Protein AF-A0AAV2LSS9-F1 (afdb_monomer_lite)

Organism: Knipowitschia caucasica (NCBI:txid637954)

Secondary structure (DSSP, 8-state):
------------------TTS---GGGT--TTS-HHHHHHHHHHHHHHHTGGG--TTT-PPBSSSSTT--EE-HHHHHHHHHHHHHHHHHHTTSS--TTHHHHHHHHHHHHHHHHHHHHHHHHTTTTS-----SS--EE--

Structure (mmCIF, N/CA/C/O backbone):
data_AF-A0AAV2LSS9-F1
#
_entry.id   AF-A0AAV2LSS9-F1
#
loop_
_atom_site.group_PDB
_atom_site.id
_atom_site.type_symbol
_atom_site.label_atom_id
_atom_site.label_alt_id
_atom_site.label_comp_id
_atom_site.label_asym_id
_atom_site.label_entity_id
_atom_site.label_seq_id
_atom_site.pdbx_PDB_ins_code
_atom_site.Cartn_x
_atom_site.Cartn_y
_atom_site.Cartn_z
_atom_site.occupancy
_atom_site.B_iso_or_equiv
_atom_site.auth_seq_id
_atom_site.auth_comp_id
_atom_site.auth_asym_id
_atom_site.auth_atom_id
_atom_site.pdbx_PDB_model_num
ATOM 1 N N . MET A 1 1 ? 22.618 -59.199 17.276 1.00 34.47 1 MET A N 1
ATOM 2 C CA . MET A 1 1 ? 23.716 -58.378 16.715 1.00 34.47 1 MET A CA 1
ATOM 3 C C . MET A 1 1 ? 23.441 -58.267 15.219 1.00 34.47 1 MET A C 1
ATOM 5 O O . MET A 1 1 ? 23.353 -59.309 14.599 1.00 34.47 1 MET A O 1
ATOM 9 N N . ALA A 1 2 ? 23.183 -57.131 14.582 1.00 32.41 2 ALA A N 1
ATOM 10 C CA . ALA A 1 2 ? 23.308 -55.733 14.963 1.00 32.41 2 ALA A CA 1
ATOM 11 C C . ALA A 1 2 ? 22.207 -54.921 14.249 1.00 32.41 2 ALA A C 1
ATOM 13 O O . ALA A 1 2 ? 21.890 -55.183 13.091 1.00 32.41 2 ALA A O 1
ATOM 14 N N . GLU A 1 3 ? 21.631 -53.955 14.961 1.00 27.80 3 GLU A N 1
ATOM 15 C CA . GLU A 1 3 ? 20.749 -52.923 14.419 1.00 27.80 3 GLU A CA 1
ATOM 16 C C . GLU A 1 3 ? 21.588 -51.939 13.595 1.00 27.80 3 GLU A C 1
ATOM 18 O O . GLU A 1 3 ? 22.499 -51.300 14.122 1.00 27.80 3 GLU A O 1
ATOM 23 N N . THR A 1 4 ? 21.299 -51.781 12.305 1.00 34.97 4 THR A N 1
ATOM 24 C CA . THR A 1 4 ? 21.834 -50.659 11.525 1.00 34.97 4 THR A CA 1
ATOM 25 C C . THR A 1 4 ? 20.847 -49.504 11.604 1.00 34.97 4 THR A C 1
ATOM 27 O O . THR A 1 4 ? 19.925 -49.392 10.795 1.00 34.97 4 THR A O 1
ATOM 30 N N . VAL A 1 5 ? 21.033 -48.653 12.613 1.00 36.28 5 VAL A N 1
ATOM 31 C CA . VAL A 1 5 ? 20.361 -47.356 12.738 1.00 36.28 5 VAL A CA 1
ATOM 32 C C . VAL A 1 5 ? 20.842 -46.467 11.589 1.00 36.28 5 VAL A C 1
ATOM 34 O O . VAL A 1 5 ? 21.951 -45.934 11.614 1.00 36.28 5 VAL A O 1
ATOM 37 N N . ALA A 1 6 ? 20.017 -46.327 10.551 1.00 38.88 6 ALA A N 1
ATOM 38 C CA . ALA A 1 6 ? 20.239 -45.351 9.495 1.00 38.88 6 ALA A CA 1
ATOM 39 C C . ALA A 1 6 ? 20.098 -43.945 10.097 1.00 38.88 6 ALA A C 1
ATOM 41 O O . ALA A 1 6 ? 19.003 -43.510 10.457 1.00 38.88 6 ALA A O 1
ATOM 42 N N . ALA A 1 7 ? 21.226 -43.250 10.248 1.00 38.94 7 ALA A N 1
ATOM 43 C CA . ALA A 1 7 ? 21.278 -41.877 10.721 1.00 38.94 7 ALA A CA 1
ATOM 44 C C . ALA A 1 7 ? 20.472 -40.971 9.776 1.00 38.94 7 ALA A C 1
ATOM 46 O O . ALA A 1 7 ? 20.902 -40.653 8.666 1.00 38.94 7 ALA A O 1
ATOM 47 N N . ASN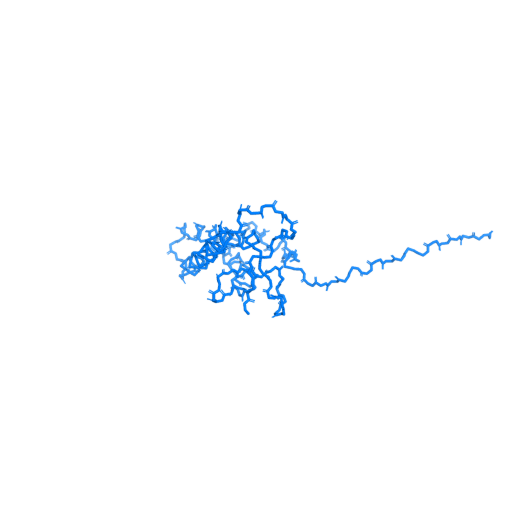 A 1 8 ? 19.279 -40.570 10.217 1.00 40.22 8 ASN A N 1
ATOM 48 C CA . ASN A 1 8 ? 18.434 -39.620 9.511 1.00 40.22 8 ASN A CA 1
ATOM 49 C C . ASN A 1 8 ? 19.103 -38.243 9.587 1.00 40.22 8 ASN A C 1
ATOM 51 O O . ASN A 1 8 ? 19.043 -37.553 10.607 1.00 40.22 8 ASN A O 1
ATOM 55 N N . ALA A 1 9 ? 19.812 -37.874 8.521 1.00 39.22 9 ALA A N 1
ATOM 56 C CA . ALA A 1 9 ? 20.427 -36.569 8.380 1.00 39.22 9 ALA A CA 1
ATOM 57 C C . ALA A 1 9 ? 19.322 -35.508 8.394 1.00 39.22 9 ALA A C 1
ATOM 59 O O . ALA A 1 9 ? 18.668 -35.247 7.384 1.00 39.22 9 ALA A O 1
ATOM 60 N N . HIS A 1 10 ? 19.110 -34.888 9.557 1.00 34.31 10 HIS A N 1
ATOM 61 C CA . HIS A 1 10 ? 18.272 -33.709 9.689 1.00 34.31 10 HIS A CA 1
ATOM 62 C C . HIS A 1 10 ? 18.780 -32.650 8.713 1.00 34.31 10 HIS A C 1
ATOM 64 O O . HIS A 1 10 ? 19.778 -31.969 8.961 1.00 34.31 10 HIS A O 1
ATOM 70 N N . ARG A 1 11 ? 18.080 -32.512 7.583 1.00 34.47 11 ARG A N 1
ATOM 71 C CA . ARG A 1 11 ? 18.235 -31.401 6.653 1.00 34.47 11 ARG A CA 1
ATOM 72 C C . ARG A 1 11 ? 17.953 -30.136 7.450 1.00 34.47 11 ARG A C 1
ATOM 74 O O . ARG A 1 11 ? 16.802 -29.754 7.638 1.00 34.47 11 ARG A O 1
ATOM 81 N N . LYS A 1 12 ? 19.009 -29.514 7.973 1.00 35.78 12 LYS A N 1
ATOM 82 C CA . LYS A 1 12 ? 18.947 -28.236 8.674 1.00 35.78 12 LYS A CA 1
ATOM 83 C C . LYS A 1 12 ? 18.526 -27.208 7.632 1.00 35.78 12 LYS A C 1
ATOM 85 O O . LYS A 1 12 ? 19.357 -26.671 6.904 1.00 35.78 12 LYS A O 1
ATOM 90 N N . VAL A 1 13 ? 17.213 -27.018 7.497 1.00 41.72 13 VAL A N 1
ATOM 91 C CA . VAL A 1 13 ? 16.622 -25.959 6.685 1.00 41.72 13 VAL A CA 1
ATOM 92 C C . VAL A 1 13 ? 17.277 -24.674 7.170 1.00 41.72 13 VAL A C 1
ATOM 94 O O . VAL A 1 13 ? 17.117 -24.284 8.328 1.00 41.72 13 VAL A O 1
ATOM 97 N N . ARG A 1 14 ? 18.112 -24.069 6.320 1.00 38.16 14 ARG A N 1
ATOM 98 C CA . ARG A 1 14 ? 18.682 -22.750 6.577 1.00 38.16 14 ARG A CA 1
ATOM 99 C C . ARG A 1 14 ? 17.497 -21.808 6.777 1.00 38.16 14 ARG A C 1
ATOM 101 O O . ARG A 1 14 ? 16.830 -21.466 5.806 1.00 38.16 14 ARG A O 1
ATOM 108 N N . ARG A 1 15 ? 17.228 -21.432 8.032 1.00 41.00 15 ARG A N 1
ATOM 109 C CA . ARG A 1 15 ? 16.317 -20.346 8.407 1.00 41.00 15 ARG A CA 1
ATOM 110 C C . ARG A 1 15 ? 16.903 -19.034 7.889 1.00 41.00 15 ARG A C 1
ATOM 112 O O . ARG A 1 15 ? 17.547 -18.292 8.615 1.00 41.00 15 ARG A O 1
ATOM 119 N N . ILE A 1 16 ? 16.764 -18.808 6.590 1.00 41.75 16 ILE A N 1
ATOM 120 C CA . ILE A 1 16 ? 16.814 -17.474 6.009 1.00 41.75 16 ILE A CA 1
ATOM 121 C C . ILE A 1 16 ? 15.422 -16.929 6.312 1.00 41.75 16 ILE A C 1
ATOM 123 O O . ILE A 1 16 ? 14.459 -17.464 5.766 1.00 41.75 16 ILE A O 1
ATOM 127 N N . GLY A 1 17 ? 15.320 -15.980 7.249 1.00 45.12 17 GLY A N 1
ATOM 128 C CA . GLY A 1 17 ? 14.055 -15.360 7.653 1.00 45.12 17 GLY A CA 1
ATOM 129 C C . GLY A 1 17 ? 13.236 -15.003 6.416 1.00 45.12 17 GLY A C 1
ATOM 130 O O . GLY A 1 17 ? 13.649 -14.185 5.594 1.00 45.12 17 GLY A O 1
ATOM 131 N N . SER A 1 18 ? 12.141 -15.730 6.224 1.00 44.16 18 SER A N 1
ATOM 132 C CA . SER A 1 18 ? 11.238 -15.565 5.090 1.00 44.16 18 SER A CA 1
ATOM 133 C C . SER A 1 18 ? 10.284 -14.419 5.409 1.00 44.16 18 SER A C 1
ATOM 135 O O . SER A 1 18 ? 9.863 -14.294 6.553 1.00 44.16 18 SER A O 1
ATOM 137 N N . ILE A 1 19 ? 9.872 -13.624 4.416 1.00 46.25 19 ILE A N 1
ATOM 138 C CA . ILE A 1 19 ? 8.788 -12.633 4.600 1.00 46.25 19 ILE A CA 1
ATOM 139 C C . ILE A 1 19 ? 7.498 -13.322 5.085 1.00 46.25 19 ILE A C 1
ATOM 141 O O . ILE A 1 19 ? 6.704 -12.735 5.811 1.00 46.25 19 ILE A O 1
ATOM 145 N N . TYR A 1 20 ? 7.316 -14.596 4.725 1.00 47.28 20 TYR A N 1
ATOM 146 C CA . TYR A 1 20 ? 6.205 -15.429 5.182 1.00 47.28 20 TYR A CA 1
ATOM 147 C C . TYR A 1 20 ? 6.489 -16.173 6.481 1.00 47.28 20 TYR A C 1
ATOM 149 O O . TYR A 1 20 ? 5.740 -17.096 6.792 1.00 47.28 20 TYR A O 1
ATOM 157 N N . GLU A 1 21 ? 7.577 -15.876 7.201 1.00 50.19 21 GLU A N 1
ATOM 158 C CA . GLU A 1 21 ? 7.734 -16.432 8.540 1.00 50.19 21 GLU A CA 1
ATOM 159 C C . GLU A 1 21 ? 6.510 -15.962 9.330 1.00 50.19 21 GLU A C 1
ATOM 161 O O . GLU A 1 21 ? 6.318 -14.756 9.505 1.00 50.19 21 GLU A O 1
ATOM 166 N N . PRO A 1 22 ? 5.582 -16.879 9.654 1.00 50.84 22 PRO A N 1
ATOM 167 C CA . PRO A 1 22 ? 4.255 -16.462 10.030 1.00 50.84 22 PRO A CA 1
ATOM 168 C C . PRO A 1 22 ? 4.394 -15.732 11.356 1.00 50.84 22 PRO A C 1
ATOM 170 O O . PRO A 1 22 ? 4.820 -16.323 12.353 1.00 50.84 22 PRO A O 1
ATOM 173 N N . LEU A 1 23 ? 3.987 -14.457 11.384 1.00 55.59 23 LEU A N 1
ATOM 174 C CA . LEU A 1 23 ? 3.419 -13.899 12.605 1.00 55.59 23 LEU A CA 1
ATOM 175 C C . LEU A 1 23 ? 2.482 -14.986 13.114 1.00 55.59 23 LEU A C 1
ATOM 177 O O . LEU A 1 23 ? 1.608 -15.418 12.361 1.00 55.59 23 LEU A O 1
ATOM 181 N N . LYS A 1 24 ? 2.743 -15.522 14.312 1.00 52.53 24 LYS A N 1
ATOM 182 C CA . LYS A 1 24 ? 1.899 -16.564 14.894 1.00 52.53 24 LYS A CA 1
ATOM 183 C C . LYS A 1 24 ? 0.458 -16.078 14.759 1.00 52.53 24 LYS A C 1
ATOM 185 O O . LYS A 1 24 ? 0.068 -15.151 15.462 1.00 52.53 24 LYS A O 1
ATOM 190 N N . LEU A 1 25 ? -0.301 -16.675 13.835 1.00 51.22 25 LEU A N 1
ATOM 191 C CA . LEU A 1 25 ? -1.663 -16.251 13.492 1.00 51.22 25 LEU A CA 1
ATOM 192 C C . LEU A 1 25 ? -2.549 -16.227 14.754 1.00 51.22 25 LEU A C 1
ATOM 1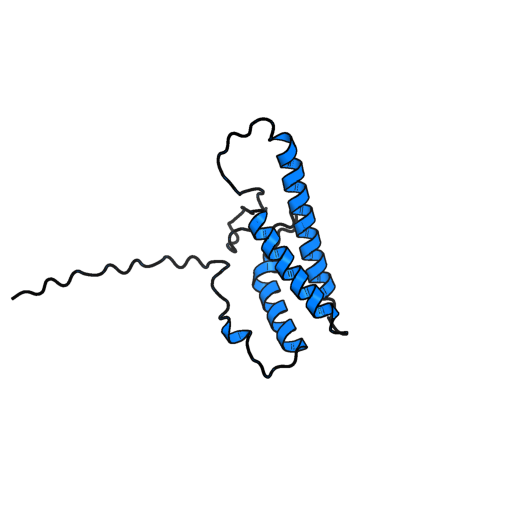94 O O . LEU A 1 25 ? -3.464 -15.422 14.875 1.00 51.22 25 LEU A O 1
ATOM 198 N N . SER A 1 26 ? -2.170 -17.040 15.747 1.00 50.75 26 SER A N 1
ATOM 199 C CA . SER A 1 26 ? -2.725 -17.096 17.098 1.00 50.75 26 SER A CA 1
ATOM 200 C C . SER A 1 26 ? -2.640 -15.795 17.914 1.00 50.75 26 SER A C 1
ATOM 202 O O . SER A 1 26 ? -3.287 -15.713 18.947 1.00 50.75 26 SER A O 1
ATOM 204 N N . ILE A 1 27 ? -1.836 -14.798 17.524 1.00 54.88 27 ILE A N 1
ATOM 205 C CA . ILE A 1 27 ? -1.766 -13.481 18.196 1.00 54.88 27 ILE A CA 1
ATOM 206 C C . ILE A 1 27 ? -2.843 -12.522 17.645 1.00 54.88 27 ILE A C 1
ATOM 208 O O . ILE A 1 27 ? -3.243 -11.584 18.332 1.00 54.88 27 ILE A O 1
ATOM 212 N N . LEU A 1 28 ? -3.338 -12.774 16.426 1.00 57.03 28 LEU A N 1
ATOM 213 C CA . LEU A 1 28 ? -4.322 -11.930 15.734 1.00 57.03 28 LEU A CA 1
ATOM 214 C C . LEU A 1 28 ? -5.775 -12.358 15.998 1.00 57.03 28 LEU A C 1
ATOM 216 O O . LEU A 1 28 ? -6.680 -11.541 15.873 1.00 57.03 28 LEU A O 1
ATOM 220 N N . GLN A 1 29 ? -6.012 -13.616 16.379 1.00 60.25 29 GLN A N 1
ATOM 221 C CA . GLN A 1 29 ? -7.336 -14.114 16.765 1.00 60.25 29 GLN A CA 1
ATOM 222 C C . GLN A 1 29 ? -7.478 -14.131 18.291 1.00 60.25 29 GLN A C 1
ATOM 224 O O . GLN A 1 29 ? -7.341 -15.172 18.930 1.00 60.25 29 GLN A O 1
ATOM 229 N N . ARG A 1 30 ? -7.730 -12.966 18.891 1.00 63.59 30 ARG A N 1
ATOM 230 C CA . ARG A 1 30 ? -8.360 -12.893 20.214 1.00 63.59 30 ARG A CA 1
ATOM 231 C C . ARG A 1 30 ? -9.782 -12.403 20.000 1.00 63.59 30 ARG A C 1
ATOM 233 O O . ARG A 1 30 ? -9.983 -11.283 19.545 1.00 63.59 30 ARG A O 1
ATOM 240 N N . ASP A 1 31 ? -10.773 -13.245 20.261 1.00 64.56 31 ASP A N 1
ATOM 241 C CA . ASP A 1 31 ? -12.157 -12.883 19.946 1.00 64.56 31 ASP A CA 1
ATOM 242 C C . ASP A 1 31 ? -12.709 -11.795 20.883 1.00 64.56 31 ASP A C 1
ATOM 244 O O . ASP A 1 31 ? -13.527 -10.992 20.433 1.00 64.56 31 ASP A O 1
ATOM 248 N N . ASP A 1 32 ? -12.150 -11.662 22.091 1.00 71.44 32 ASP A N 1
ATOM 249 C CA . ASP A 1 32 ? -12.646 -10.785 23.167 1.00 71.44 32 ASP A CA 1
ATOM 250 C C . ASP A 1 32 ? -12.203 -9.308 23.104 1.00 71.44 32 ASP A C 1
ATOM 252 O O . ASP A 1 32 ? -12.607 -8.509 23.946 1.00 71.44 32 ASP A O 1
ATOM 256 N N . GLU A 1 33 ? -11.358 -8.912 22.149 1.00 79.00 33 GLU A N 1
ATOM 257 C CA . GLU A 1 33 ? -10.871 -7.524 22.058 1.00 79.00 33 GLU A CA 1
ATOM 258 C C . GLU A 1 33 ? -11.800 -6.629 21.199 1.00 79.00 33 GLU A C 1
ATOM 260 O O . GLU A 1 33 ? -12.440 -7.112 20.252 1.00 79.00 33 GLU A O 1
ATOM 265 N N . PRO A 1 34 ? -11.883 -5.315 21.480 1.00 84.75 34 PRO A N 1
ATOM 266 C CA . PRO A 1 34 ? -12.684 -4.399 20.678 1.00 84.75 34 PRO A CA 1
ATOM 267 C C . PRO A 1 34 ? -12.122 -4.258 19.252 1.00 84.75 34 PRO A C 1
ATOM 269 O O . PRO A 1 34 ? -10.923 -4.375 19.010 1.00 84.75 34 PRO A O 1
ATOM 272 N N . LEU A 1 35 ? -13.000 -3.972 18.283 1.00 84.88 35 LEU A N 1
ATOM 273 C CA . LEU A 1 35 ? -12.657 -3.941 16.852 1.00 84.88 35 LEU A CA 1
ATOM 274 C C . LEU A 1 35 ? -11.474 -3.015 16.516 1.00 84.88 35 LEU A C 1
ATOM 276 O O . LEU A 1 35 ? -10.647 -3.360 15.674 1.00 84.88 35 LEU A O 1
ATOM 280 N N . TRP A 1 36 ? -11.392 -1.851 17.164 1.00 85.56 36 TRP A N 1
ATOM 281 C CA . TRP A 1 36 ? -10.312 -0.888 16.939 1.00 85.56 36 TRP A CA 1
ATOM 282 C C . TRP A 1 36 ? -8.944 -1.447 17.355 1.00 85.56 36 TRP A C 1
ATOM 284 O O . TRP A 1 36 ? -7.955 -1.192 16.672 1.00 85.56 36 TRP A O 1
ATOM 294 N N . GLU A 1 37 ? -8.887 -2.261 18.412 1.00 86.25 37 GLU A N 1
ATOM 295 C CA . GLU A 1 37 ? -7.652 -2.887 18.895 1.00 86.25 37 GLU A CA 1
ATOM 296 C C . GLU A 1 37 ? -7.207 -4.010 17.948 1.00 86.25 37 GLU A C 1
ATOM 298 O O . GLU A 1 37 ? -6.029 -4.077 17.587 1.00 86.25 37 GLU A O 1
ATOM 303 N N . LYS A 1 38 ? -8.164 -4.795 17.413 1.00 86.31 38 LYS A N 1
ATOM 304 C CA . LYS A 1 38 ? -7.894 -5.778 16.340 1.00 86.31 38 LYS A CA 1
ATOM 305 C C . LYS A 1 38 ? -7.217 -5.097 15.159 1.00 86.31 38 LYS A C 1
ATOM 307 O O . LYS A 1 38 ? -6.176 -5.549 14.680 1.00 86.31 38 LYS A O 1
ATOM 312 N N . LEU A 1 39 ? -7.807 -4.000 14.689 1.00 89.12 39 LEU A N 1
ATOM 313 C CA . LEU A 1 39 ? -7.289 -3.257 13.545 1.00 89.12 39 LEU A CA 1
ATOM 314 C C . LEU A 1 39 ? -5.917 -2.653 13.831 1.00 89.12 39 LEU A C 1
ATOM 316 O O . LEU A 1 39 ? -5.043 -2.754 12.976 1.00 89.12 39 LEU A O 1
ATOM 320 N N . ASP A 1 40 ? -5.687 -2.117 15.031 1.00 89.06 40 ASP A N 1
ATOM 321 C CA . ASP A 1 40 ? -4.389 -1.564 15.431 1.00 89.06 40 ASP A CA 1
ATOM 322 C C . ASP A 1 40 ? -3.261 -2.608 15.414 1.00 89.06 40 ASP A C 1
ATOM 324 O O . ASP A 1 40 ? -2.141 -2.334 14.964 1.00 89.06 40 ASP A O 1
ATOM 328 N N . ARG A 1 41 ? -3.565 -3.852 15.801 1.00 86.69 41 ARG A N 1
ATOM 329 C CA . ARG A 1 41 ? -2.623 -4.978 15.687 1.00 86.69 41 ARG A CA 1
ATOM 330 C C . ARG A 1 41 ? -2.334 -5.339 14.235 1.00 86.69 41 ARG A C 1
ATOM 332 O O . ARG A 1 41 ? -1.170 -5.565 13.880 1.00 86.69 41 ARG A O 1
ATOM 339 N N . PHE A 1 42 ? -3.364 -5.382 13.386 1.00 88.69 42 PHE A N 1
ATOM 340 C CA . PHE A 1 42 ? -3.181 -5.608 11.951 1.00 88.69 42 PHE A CA 1
ATOM 341 C C . PHE A 1 42 ? -2.362 -4.488 11.313 1.00 88.69 42 PHE A C 1
ATOM 343 O O . PHE A 1 42 ? -1.439 -4.773 10.554 1.00 88.69 42 PHE A O 1
ATOM 350 N N . TYR A 1 43 ? -2.626 -3.234 11.669 1.00 90.81 43 TYR A N 1
ATOM 351 C CA . TYR A 1 43 ? -1.867 -2.081 11.202 1.00 90.81 43 TYR A CA 1
ATOM 352 C C . TYR A 1 43 ? -0.412 -2.141 11.636 1.00 90.81 43 TYR A C 1
ATOM 354 O O . TYR A 1 43 ? 0.469 -2.036 10.787 1.00 90.81 43 TYR A O 1
ATOM 362 N N . SER A 1 44 ? -0.143 -2.409 12.912 1.00 89.44 44 SER A N 1
ATOM 363 C CA . SER A 1 44 ? 1.224 -2.567 13.419 1.00 89.44 44 SER A CA 1
ATOM 364 C C . SER A 1 44 ? 1.972 -3.682 12.681 1.00 89.44 44 SER A C 1
ATOM 366 O O . SER A 1 44 ? 3.133 -3.519 12.300 1.00 89.44 44 SER A O 1
ATOM 368 N N . SER A 1 45 ? 1.285 -4.792 12.398 1.00 87.25 45 SER A N 1
ATOM 369 C CA . SER A 1 45 ? 1.836 -5.924 11.647 1.00 87.25 45 SER A CA 1
ATOM 370 C C . SER A 1 45 ? 2.131 -5.564 10.190 1.00 87.25 45 SER A C 1
ATOM 372 O O . SER A 1 45 ? 3.238 -5.803 9.707 1.00 87.25 45 SER A O 1
ATOM 374 N N . VAL A 1 46 ? 1.173 -4.956 9.485 1.00 89.75 46 VAL A N 1
ATOM 375 C CA . VAL A 1 46 ? 1.327 -4.499 8.093 1.00 89.75 46 VAL A CA 1
ATOM 376 C C . VAL A 1 46 ? 2.418 -3.437 7.993 1.00 89.75 46 VAL A C 1
ATOM 378 O O . VAL A 1 46 ? 3.233 -3.468 7.073 1.00 89.75 46 VAL A O 1
ATOM 381 N N . LYS A 1 47 ? 2.503 -2.531 8.965 1.00 89.31 47 LYS A N 1
ATOM 382 C CA . LYS A 1 47 ? 3.535 -1.499 9.002 1.00 89.31 47 LYS A CA 1
ATOM 383 C C . LYS A 1 47 ? 4.927 -2.095 9.143 1.00 89.31 47 LYS A C 1
ATOM 385 O O . LYS A 1 47 ? 5.808 -1.784 8.343 1.00 89.31 47 LYS A O 1
ATOM 390 N N . ALA A 1 48 ? 5.090 -3.013 10.093 1.00 85.75 48 ALA A N 1
ATOM 391 C CA . ALA A 1 48 ? 6.358 -3.683 10.345 1.00 85.75 48 ALA A CA 1
ATOM 392 C C . ALA A 1 48 ? 6.819 -4.575 9.182 1.00 85.75 48 ALA A C 1
ATOM 394 O O . ALA A 1 48 ? 8.016 -4.643 8.916 1.00 85.75 48 ALA A O 1
ATOM 395 N N . THR A 1 49 ? 5.891 -5.258 8.504 1.00 84.56 49 THR A N 1
ATOM 396 C CA . THR A 1 49 ? 6.215 -6.308 7.517 1.00 84.56 49 THR A CA 1
ATOM 397 C C . THR A 1 49 ? 6.135 -5.859 6.061 1.00 84.56 49 THR A C 1
ATOM 399 O O . THR A 1 49 ? 6.845 -6.413 5.226 1.00 84.56 49 THR A O 1
ATOM 402 N N . ILE A 1 50 ? 5.293 -4.872 5.744 1.00 88.31 50 ILE A N 1
ATOM 403 C CA . ILE A 1 50 ? 5.011 -4.433 4.371 1.00 88.31 50 ILE A CA 1
ATOM 404 C C . ILE A 1 50 ? 5.489 -2.993 4.170 1.00 88.31 50 ILE A C 1
ATOM 406 O O . ILE A 1 50 ? 6.403 -2.761 3.380 1.00 88.31 50 ILE A O 1
ATOM 410 N N . LEU A 1 51 ? 4.907 -2.028 4.893 1.00 89.19 51 LEU A N 1
ATOM 411 C CA . LEU A 1 51 ? 5.124 -0.594 4.633 1.00 89.19 51 LEU A CA 1
ATOM 412 C C . LEU A 1 51 ? 6.592 -0.178 4.803 1.00 89.19 51 LEU A C 1
ATOM 414 O O . LEU A 1 51 ? 7.113 0.561 3.972 1.00 89.19 51 LEU A O 1
ATOM 418 N N . ASN A 1 52 ? 7.276 -0.703 5.825 1.00 87.06 52 ASN A N 1
ATOM 419 C CA . ASN A 1 52 ? 8.684 -0.388 6.104 1.00 87.06 52 ASN A CA 1
ATOM 420 C C . ASN A 1 52 ? 9.655 -0.781 4.981 1.00 87.06 52 ASN A C 1
ATOM 422 O O . ASN A 1 52 ? 10.766 -0.258 4.927 1.00 87.06 52 ASN A O 1
ATOM 426 N N . TYR A 1 53 ? 9.258 -1.700 4.101 1.00 85.88 53 TYR A N 1
ATOM 427 C CA . TYR A 1 53 ? 10.099 -2.193 3.011 1.00 85.88 53 TYR A CA 1
ATOM 428 C C . TYR A 1 53 ? 9.702 -1.615 1.651 1.00 85.88 53 TYR A C 1
ATOM 430 O O . TYR A 1 53 ? 10.278 -2.002 0.635 1.00 85.88 53 TYR A O 1
ATOM 438 N N . GLN A 1 54 ? 8.719 -0.709 1.597 1.00 89.88 54 GLN A N 1
ATOM 439 C CA . GLN A 1 54 ? 8.306 -0.104 0.337 1.00 89.88 54 GLN A CA 1
ATOM 440 C C . GLN A 1 54 ? 9.412 0.799 -0.221 1.00 89.88 54 GLN A C 1
ATOM 442 O O . GLN A 1 54 ? 9.870 1.730 0.441 1.00 89.88 54 GLN A O 1
ATOM 447 N N . SER A 1 55 ? 9.790 0.577 -1.481 1.00 87.81 55 SER A N 1
ATOM 448 C CA . SER A 1 55 ? 10.767 1.428 -2.160 1.00 87.81 55 SER A CA 1
ATOM 449 C C . SER A 1 55 ? 10.230 2.863 -2.313 1.00 87.81 55 SER A C 1
ATOM 451 O O . SER A 1 55 ? 9.125 3.056 -2.836 1.00 87.81 55 SER A O 1
ATOM 453 N N . PRO A 1 56 ? 10.989 3.900 -1.908 1.00 86.00 56 PRO A N 1
ATOM 454 C CA . PRO A 1 56 ? 10.543 5.284 -2.027 1.00 86.00 56 PRO A CA 1
ATOM 455 C C . PRO A 1 56 ? 10.486 5.766 -3.483 1.00 86.00 56 PRO A C 1
ATOM 457 O O . PRO A 1 56 ? 9.641 6.609 -3.790 1.00 86.00 56 PRO A O 1
ATOM 460 N N . THR A 1 57 ? 11.341 5.222 -4.357 1.00 85.94 57 THR A N 1
ATOM 461 C CA . THR A 1 57 ? 11.471 5.593 -5.774 1.00 85.94 57 THR A CA 1
ATOM 462 C C . THR A 1 57 ? 10.466 4.853 -6.651 1.00 85.94 57 THR A C 1
ATOM 464 O O . THR A 1 57 ? 9.738 5.477 -7.421 1.00 85.94 57 THR A O 1
ATOM 467 N N . THR A 1 58 ? 10.391 3.526 -6.517 1.00 85.94 58 THR A N 1
ATOM 468 C CA . THR A 1 58 ? 9.543 2.688 -7.383 1.00 85.94 58 THR A CA 1
ATOM 469 C C . THR A 1 58 ? 8.153 2.431 -6.808 1.00 85.94 58 THR A C 1
ATOM 471 O O . THR A 1 58 ? 7.234 2.123 -7.559 1.00 85.94 58 THR A O 1
ATOM 474 N N . GLY A 1 59 ? 7.974 2.529 -5.486 1.00 88.94 59 GLY A N 1
ATOM 475 C CA . GLY A 1 59 ? 6.732 2.150 -4.807 1.00 88.94 59 GLY A CA 1
ATOM 476 C C . GLY A 1 59 ? 6.508 0.639 -4.684 1.00 88.94 59 GLY A C 1
ATOM 477 O O . GLY A 1 59 ? 5.502 0.225 -4.107 1.00 88.94 59 GLY A O 1
ATOM 478 N N . LEU A 1 60 ? 7.416 -0.188 -5.207 1.00 90.12 60 LEU A N 1
ATOM 479 C CA . LEU A 1 60 ? 7.306 -1.644 -5.187 1.00 90.12 60 LEU A CA 1
ATOM 480 C C . LEU A 1 60 ? 7.824 -2.239 -3.875 1.00 90.12 60 LEU A C 1
ATOM 482 O O . LEU A 1 60 ? 8.581 -1.602 -3.137 1.00 90.12 60 LEU A O 1
ATOM 486 N N . PHE A 1 61 ? 7.419 -3.480 -3.616 1.00 87.62 61 PHE A N 1
ATOM 487 C CA . PHE A 1 61 ? 7.834 -4.249 -2.450 1.00 87.62 61 PHE A CA 1
ATOM 488 C C . PHE A 1 61 ? 8.890 -5.294 -2.846 1.00 87.62 61 PHE A C 1
ATOM 490 O O . PHE A 1 61 ? 8.731 -5.973 -3.871 1.00 87.62 61 PHE A O 1
ATOM 497 N N . PRO A 1 62 ? 9.973 -5.437 -2.063 1.00 83.88 62 PRO A N 1
ATOM 498 C CA . PRO A 1 62 ? 11.039 -6.381 -2.360 1.00 83.88 62 PRO A CA 1
ATOM 499 C C . PRO A 1 62 ? 10.574 -7.822 -2.134 1.00 83.88 62 PRO A C 1
ATOM 501 O O . PRO A 1 62 ? 9.758 -8.111 -1.262 1.00 83.88 62 PRO A O 1
ATOM 504 N N . VAL A 1 63 ? 11.152 -8.759 -2.888 1.00 76.56 63 VAL A N 1
ATOM 505 C CA . VAL A 1 63 ? 10.858 -10.204 -2.755 1.00 76.56 63 VAL A CA 1
ATOM 506 C C . VAL A 1 63 ? 11.327 -10.764 -1.411 1.00 76.56 63 VAL A C 1
ATOM 508 O O . VAL A 1 63 ? 10.830 -11.783 -0.933 1.00 76.56 63 VAL A O 1
ATOM 511 N N . LYS A 1 64 ? 12.339 -10.131 -0.813 1.00 73.56 64 LYS A N 1
ATOM 512 C CA . LYS A 1 64 ? 12.941 -10.526 0.461 1.00 73.56 64 LYS A CA 1
ATOM 513 C C . LYS A 1 64 ? 13.108 -9.280 1.329 1.00 73.56 64 LYS A C 1
ATOM 515 O O . LYS A 1 64 ? 13.607 -8.273 0.850 1.00 73.56 64 LYS A O 1
ATOM 520 N N . THR A 1 65 ? 12.783 -9.384 2.614 1.00 64.69 65 THR A N 1
ATOM 521 C CA . THR A 1 65 ? 12.951 -8.331 3.640 1.00 64.69 65 THR A CA 1
ATOM 522 C C . THR A 1 65 ? 14.413 -8.086 4.026 1.00 64.69 65 THR A C 1
ATOM 524 O O . THR A 1 65 ? 14.707 -7.326 4.946 1.00 64.69 65 THR A O 1
ATOM 527 N N . CYS A 1 66 ? 15.359 -8.737 3.346 1.00 61.28 66 CYS A N 1
ATOM 528 C CA . CYS A 1 66 ? 16.772 -8.474 3.539 1.00 61.28 66 CYS A CA 1
ATOM 529 C C . CYS A 1 66 ? 17.136 -7.165 2.838 1.00 61.28 66 CYS A C 1
ATOM 531 O O . CYS A 1 66 ? 16.870 -7.012 1.648 1.00 61.28 66 CYS A O 1
ATOM 533 N N . SER A 1 67 ? 17.820 -6.273 3.552 1.00 58.88 67 SER A N 1
ATOM 534 C CA . SER A 1 67 ? 18.285 -4.971 3.052 1.00 58.88 67 SER A CA 1
ATOM 535 C C . SER A 1 67 ? 19.174 -5.043 1.803 1.00 58.88 67 SER A C 1
ATOM 537 O O . SER A 1 67 ? 19.419 -4.028 1.165 1.00 58.88 67 SER A O 1
ATOM 539 N N . THR A 1 68 ? 19.670 -6.227 1.440 1.00 63.94 68 THR A N 1
ATOM 540 C CA . THR A 1 68 ? 20.513 -6.443 0.256 1.00 63.94 68 THR A CA 1
ATOM 541 C C . THR A 1 68 ? 19.735 -6.907 -0.975 1.00 63.94 68 THR A C 1
ATOM 543 O O . THR A 1 68 ? 20.303 -6.993 -2.065 1.00 63.94 68 THR A O 1
ATOM 546 N N . CYS A 1 69 ? 18.448 -7.235 -0.832 1.00 65.81 69 CYS A N 1
ATOM 547 C CA . CYS A 1 69 ? 17.639 -7.747 -1.929 1.00 65.81 69 CYS A CA 1
ATOM 548 C C . CYS A 1 69 ? 17.022 -6.604 -2.725 1.00 65.81 69 CYS A C 1
ATOM 550 O O . CYS A 1 69 ? 15.975 -6.075 -2.373 1.00 65.81 69 CYS A O 1
ATOM 552 N N . LYS A 1 70 ? 17.669 -6.288 -3.845 1.00 67.44 70 LYS A N 1
ATOM 553 C CA . LYS A 1 70 ? 17.246 -5.228 -4.759 1.00 67.44 70 LYS A CA 1
ATOM 554 C C . LYS A 1 70 ? 16.157 -5.650 -5.732 1.00 67.44 70 LYS A C 1
ATOM 556 O O . LYS A 1 70 ? 15.802 -4.875 -6.591 1.00 67.44 70 LYS A O 1
ATOM 561 N N . GLU A 1 71 ? 15.640 -6.871 -5.680 1.00 77.81 71 GLU A N 1
ATOM 562 C CA . GLU A 1 71 ? 14.674 -7.357 -6.671 1.00 77.81 71 GLU A CA 1
ATOM 563 C C . GLU A 1 71 ? 13.236 -7.250 -6.160 1.00 77.81 71 GLU A C 1
ATOM 565 O O . GLU A 1 71 ? 12.930 -7.684 -5.044 1.00 77.81 71 GLU A O 1
ATOM 570 N N . ALA A 1 72 ? 12.342 -6.743 -7.012 1.00 83.31 72 ALA A N 1
ATOM 571 C CA . ALA A 1 72 ? 10.903 -6.700 -6.775 1.00 83.31 72 ALA A CA 1
ATOM 572 C C . ALA A 1 72 ? 10.130 -7.436 -7.882 1.00 83.31 72 ALA A C 1
ATOM 574 O O . ALA A 1 72 ? 10.429 -7.323 -9.079 1.00 83.31 72 ALA A O 1
ATOM 575 N N . LYS A 1 73 ? 9.095 -8.181 -7.475 1.00 85.44 73 LYS A N 1
ATOM 576 C CA . LYS A 1 73 ? 8.146 -8.839 -8.383 1.00 85.44 73 LYS A CA 1
ATOM 577 C C . LYS A 1 73 ? 6.818 -8.096 -8.345 1.00 85.44 73 LYS A C 1
ATOM 579 O O . LYS A 1 73 ? 6.275 -7.854 -7.266 1.00 85.44 73 LYS A O 1
ATOM 584 N N . VAL A 1 74 ? 6.261 -7.800 -9.522 1.00 87.00 74 VAL A N 1
ATOM 585 C CA . VAL A 1 74 ? 4.965 -7.101 -9.654 1.00 87.00 74 VAL A CA 1
ATOM 586 C C . VAL A 1 74 ? 3.858 -7.835 -8.898 1.00 87.00 74 VAL A C 1
ATOM 588 O O . VAL A 1 74 ? 3.081 -7.212 -8.184 1.00 87.00 74 VAL A O 1
ATOM 591 N N . ARG A 1 75 ? 3.824 -9.168 -8.997 1.00 87.12 75 ARG A N 1
ATOM 592 C CA . ARG A 1 75 ? 2.819 -9.996 -8.321 1.00 87.12 75 ARG A CA 1
ATOM 593 C C . ARG A 1 75 ? 2.892 -9.888 -6.797 1.00 87.12 75 ARG A C 1
ATOM 595 O O . ARG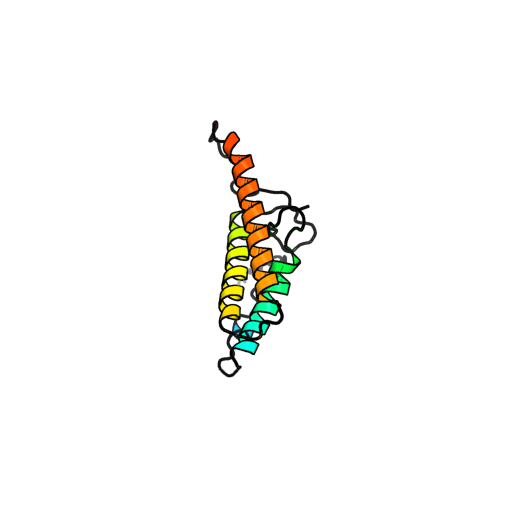 A 1 75 ? 1.861 -9.764 -6.150 1.00 87.12 75 ARG A O 1
ATOM 602 N N . ASP A 1 76 ? 4.092 -9.940 -6.233 1.00 87.69 76 ASP A N 1
ATOM 603 C CA . ASP A 1 76 ? 4.278 -9.889 -4.780 1.00 87.69 76 ASP A CA 1
ATOM 604 C C . ASP A 1 76 ? 3.885 -8.494 -4.266 1.00 87.69 76 ASP A C 1
ATOM 606 O O . ASP A 1 76 ? 3.149 -8.362 -3.291 1.00 87.69 76 ASP A O 1
ATOM 610 N N . SER A 1 77 ? 4.263 -7.458 -5.022 1.00 90.50 77 SER A N 1
ATOM 611 C CA . SER A 1 77 ? 3.883 -6.073 -4.744 1.00 90.50 77 SER A CA 1
ATOM 612 C C . SER A 1 77 ? 2.368 -5.842 -4.803 1.00 90.50 77 SER A C 1
ATOM 614 O O . SER A 1 77 ? 1.821 -5.128 -3.963 1.00 90.50 77 SER A O 1
ATOM 616 N N . LEU A 1 78 ? 1.674 -6.486 -5.746 1.00 92.38 78 LEU A N 1
ATOM 617 C CA . LEU A 1 78 ? 0.217 -6.417 -5.870 1.00 92.38 78 LEU A CA 1
ATOM 618 C C . LEU A 1 78 ? -0.487 -6.975 -4.625 1.00 92.38 78 LEU A C 1
ATOM 620 O O . LEU A 1 78 ? -1.419 -6.351 -4.122 1.00 92.38 78 LEU A O 1
ATOM 624 N N . TYR A 1 79 ? -0.032 -8.119 -4.103 1.00 92.06 79 TYR A N 1
ATOM 625 C CA . TYR A 1 79 ? -0.608 -8.696 -2.885 1.00 92.06 79 TYR A CA 1
ATOM 626 C C . TYR A 1 79 ? -0.386 -7.802 -1.662 1.00 92.06 79 TYR A C 1
ATOM 628 O O . TYR A 1 79 ? -1.306 -7.615 -0.866 1.00 92.06 79 TYR A O 1
ATOM 636 N N . CYS A 1 80 ? 0.798 -7.197 -1.539 1.00 91.38 80 CYS A N 1
ATOM 637 C CA . CYS A 1 80 ? 1.088 -6.223 -0.489 1.00 91.38 80 CYS A CA 1
ATOM 638 C C . CYS A 1 80 ? 0.170 -4.991 -0.571 1.00 91.38 80 CYS A C 1
ATOM 640 O O . CYS A 1 80 ? -0.405 -4.586 0.441 1.00 91.38 80 CYS A O 1
ATOM 642 N N . ALA A 1 81 ? -0.020 -4.432 -1.772 1.00 93.94 81 ALA A N 1
ATOM 643 C CA . ALA A 1 81 ? -0.914 -3.296 -1.995 1.00 93.94 81 ALA A CA 1
ATOM 644 C C . ALA A 1 81 ? -2.378 -3.640 -1.679 1.00 93.94 81 ALA A C 1
ATOM 646 O O . ALA A 1 81 ? -3.063 -2.858 -1.021 1.00 93.94 81 ALA A O 1
ATOM 647 N N . ALA A 1 82 ? -2.847 -4.823 -2.090 1.00 94.50 82 ALA A N 1
ATOM 648 C CA . ALA A 1 82 ? -4.192 -5.300 -1.780 1.00 94.50 82 ALA A CA 1
ATOM 649 C C . ALA A 1 82 ? -4.406 -5.467 -0.266 1.00 94.50 82 ALA A C 1
ATOM 651 O O . ALA A 1 82 ? -5.441 -5.054 0.256 1.00 94.50 82 ALA A O 1
ATOM 652 N N . GLY A 1 83 ? -3.413 -6.008 0.449 1.00 92.94 83 GLY A N 1
ATOM 653 C CA . GLY A 1 83 ? -3.435 -6.125 1.907 1.00 92.94 83 GLY A CA 1
ATOM 654 C C . GLY A 1 83 ? -3.552 -4.763 2.596 1.00 92.94 83 GLY A C 1
ATOM 655 O O . GLY A 1 83 ? -4.477 -4.554 3.382 1.00 92.94 83 GLY A O 1
ATOM 656 N N . ALA A 1 84 ? -2.680 -3.813 2.244 1.00 93.94 84 ALA A N 1
ATOM 657 C CA . ALA A 1 84 ? -2.722 -2.453 2.786 1.00 93.94 84 ALA A CA 1
ATOM 658 C C . ALA A 1 84 ? -4.063 -1.752 2.497 1.00 93.94 84 ALA A C 1
ATOM 660 O O . ALA A 1 84 ? -4.668 -1.174 3.400 1.00 93.94 84 ALA A O 1
ATOM 661 N N . TRP A 1 85 ? -4.573 -1.870 1.267 1.00 95.31 85 TRP A N 1
ATOM 662 C CA . TRP A 1 85 ? -5.862 -1.296 0.874 1.00 95.31 85 TRP A CA 1
ATOM 663 C C . TRP A 1 85 ? -7.038 -1.910 1.639 1.00 95.31 85 TRP A C 1
ATOM 665 O O . TRP A 1 85 ? -7.915 -1.193 2.112 1.00 95.31 85 TRP A O 1
ATOM 675 N N . SER A 1 86 ? -7.052 -3.235 1.808 1.00 94.75 86 SER A N 1
ATOM 676 C CA . SER A 1 86 ? -8.112 -3.918 2.558 1.00 94.75 86 SER A CA 1
ATOM 677 C C . SER A 1 86 ? -8.189 -3.448 4.014 1.00 94.75 86 SER A C 1
ATOM 679 O O . SER A 1 86 ? -9.285 -3.231 4.532 1.00 94.75 86 SER A O 1
ATOM 681 N N . LEU A 1 87 ? -7.035 -3.208 4.646 1.00 92.12 87 LEU A N 1
ATOM 682 C CA . LEU A 1 87 ? -6.966 -2.682 6.002 1.00 92.12 87 LEU A CA 1
ATOM 683 C C . LEU A 1 87 ? -7.441 -1.223 6.068 1.00 92.12 87 LEU A C 1
ATOM 685 O O . LEU A 1 87 ? -8.175 -0.868 6.986 1.00 92.12 87 LEU A O 1
ATOM 689 N N . ALA A 1 88 ? -7.101 -0.403 5.071 1.00 93.25 88 ALA A N 1
ATOM 690 C CA . ALA A 1 88 ? -7.602 0.968 4.964 1.00 93.25 88 ALA A CA 1
ATOM 691 C C . ALA A 1 88 ? -9.136 1.008 4.878 1.00 93.25 88 ALA A C 1
ATOM 693 O O . ALA A 1 88 ? -9.789 1.755 5.602 1.00 93.25 88 ALA A O 1
ATOM 694 N N . LEU A 1 89 ? -9.734 0.143 4.052 1.00 92.75 89 LEU A N 1
ATOM 695 C CA . LEU A 1 89 ? -11.191 0.027 3.955 1.00 92.75 89 LEU A CA 1
ATOM 696 C C . LEU A 1 89 ? -11.838 -0.412 5.274 1.00 92.75 89 LEU A C 1
ATOM 698 O O . LEU A 1 89 ? -12.957 0.007 5.571 1.00 92.75 89 LEU A O 1
ATOM 702 N N . ALA A 1 90 ? -11.156 -1.248 6.059 1.00 91.56 90 ALA A N 1
ATOM 703 C CA . ALA A 1 90 ? -11.634 -1.644 7.377 1.00 91.56 90 ALA A CA 1
ATOM 704 C C . ALA A 1 90 ? -11.602 -0.470 8.370 1.00 91.56 90 ALA A C 1
ATOM 706 O O . ALA A 1 90 ? -12.562 -0.297 9.119 1.00 91.56 90 ALA A O 1
ATOM 707 N N . TYR A 1 91 ? -10.562 0.371 8.322 1.00 90.25 91 TYR A N 1
ATOM 708 C CA . TYR A 1 91 ? -10.482 1.587 9.136 1.00 90.25 91 TYR A CA 1
ATOM 709 C C . TYR A 1 91 ? -11.540 2.630 8.787 1.00 90.25 91 TYR A C 1
ATOM 711 O O . TYR A 1 91 ? -12.047 3.263 9.699 1.00 90.25 91 TYR A O 1
ATOM 719 N N . ARG A 1 92 ? -11.980 2.739 7.526 1.00 88.38 92 ARG A N 1
ATOM 720 C CA . ARG A 1 92 ? -13.086 3.644 7.138 1.00 88.38 92 ARG A CA 1
ATOM 721 C C . ARG A 1 92 ? -14.417 3.357 7.845 1.00 88.38 92 ARG A C 1
ATOM 723 O O . ARG A 1 92 ? -15.333 4.168 7.770 1.00 88.38 92 ARG A O 1
ATOM 730 N N . ARG A 1 93 ? -14.569 2.182 8.468 1.00 85.56 93 ARG A N 1
ATOM 731 C CA . ARG A 1 93 ? -15.750 1.838 9.280 1.00 85.56 93 ARG A CA 1
ATOM 732 C C . ARG A 1 93 ? -15.665 2.370 10.712 1.00 85.56 93 ARG A C 1
ATOM 734 O O . ARG A 1 93 ? -16.605 2.166 11.474 1.00 85.56 93 ARG A O 1
ATOM 741 N N . ILE A 1 94 ? -14.548 2.993 11.077 1.00 84.31 94 ILE A N 1
ATOM 742 C CA . ILE A 1 94 ? -14.276 3.580 12.385 1.00 84.31 94 ILE A CA 1
ATOM 743 C C . ILE A 1 94 ? -14.040 5.078 12.175 1.00 84.31 94 ILE A C 1
ATOM 745 O O . ILE A 1 94 ? -13.317 5.459 11.262 1.00 84.31 94 ILE A O 1
ATOM 749 N N . ASP A 1 95 ? -14.658 5.921 13.006 1.00 73.44 95 ASP A N 1
ATOM 750 C CA . ASP A 1 95 ? -14.589 7.384 12.853 1.00 73.44 95 ASP A CA 1
ATOM 751 C C . ASP A 1 95 ? -13.222 7.984 13.236 1.00 73.44 95 ASP A C 1
ATOM 753 O O . ASP A 1 95 ? -12.868 9.052 12.746 1.00 73.44 95 ASP A O 1
ATOM 757 N N . ASP A 1 96 ? -12.442 7.309 14.089 1.00 76.00 96 ASP A N 1
ATOM 758 C CA . ASP A 1 96 ? -11.119 7.769 14.532 1.00 76.00 96 ASP A CA 1
ATOM 759 C C . ASP A 1 96 ? -10.010 6.818 14.057 1.00 76.00 96 ASP A C 1
ATOM 761 O O . ASP A 1 96 ? -9.661 5.834 14.716 1.00 76.00 96 ASP A O 1
ATOM 765 N N . ASP A 1 97 ? -9.472 7.092 12.868 1.00 74.81 97 ASP A N 1
ATOM 766 C CA . ASP A 1 97 ? -8.393 6.308 12.265 1.00 74.81 97 ASP A CA 1
ATOM 767 C C . ASP A 1 97 ? -6.998 6.924 12.457 1.00 74.81 97 ASP A C 1
ATOM 769 O O . ASP A 1 97 ? -6.010 6.334 12.009 1.00 74.81 97 ASP A O 1
ATOM 773 N N . MET A 1 98 ? -6.892 8.086 13.118 1.00 82.62 98 MET A N 1
ATOM 774 C CA . MET A 1 98 ? -5.636 8.816 13.352 1.00 82.62 98 MET A CA 1
ATOM 775 C C . MET A 1 98 ? -4.767 9.003 12.086 1.00 82.62 98 MET A C 1
ATOM 777 O O . MET A 1 98 ? -3.536 9.023 12.161 1.00 82.62 98 MET A O 1
ATOM 781 N N . GLY A 1 99 ? -5.380 9.093 10.898 1.00 87.25 99 GLY A N 1
ATOM 782 C CA . GLY A 1 99 ? -4.673 9.238 9.619 1.00 87.25 99 GLY A CA 1
ATOM 783 C C . GLY A 1 99 ? -4.049 7.947 9.070 1.00 87.25 99 GLY A C 1
ATOM 784 O O . GLY A 1 99 ? -3.383 7.976 8.030 1.00 87.25 99 GLY A O 1
ATOM 785 N N . ARG A 1 100 ? -4.281 6.796 9.715 1.00 90.25 100 ARG A N 1
ATOM 786 C CA . ARG A 1 100 ? -3.752 5.484 9.289 1.00 90.25 100 ARG A CA 1
ATOM 787 C C . ARG A 1 100 ? -4.310 5.049 7.941 1.00 90.25 100 ARG A C 1
ATOM 789 O O . ARG A 1 100 ? -3.580 4.475 7.133 1.00 90.25 100 ARG A O 1
ATOM 796 N N . THR A 1 101 ? -5.578 5.356 7.673 1.00 92.62 101 THR A N 1
ATOM 797 C CA . THR A 1 101 ? -6.217 5.093 6.378 1.00 92.62 101 THR A CA 1
ATOM 798 C C . THR A 1 101 ? -5.468 5.802 5.260 1.00 92.62 101 THR A C 1
ATOM 800 O O . THR A 1 101 ? -5.094 5.165 4.279 1.00 92.62 101 THR A O 1
ATOM 803 N N . HIS A 1 102 ? -5.155 7.089 5.431 1.00 93.25 102 HIS A N 1
ATOM 804 C CA . HIS A 1 102 ? -4.411 7.851 4.430 1.00 93.25 102 HIS A CA 1
ATOM 805 C C . HIS A 1 102 ? -3.013 7.280 4.171 1.00 93.25 102 HIS A C 1
ATOM 807 O O . HIS A 1 102 ? -2.602 7.195 3.015 1.00 93.25 102 HIS A O 1
ATOM 813 N N . GLU A 1 103 ? -2.291 6.850 5.209 1.00 94.00 103 GLU A N 1
ATOM 814 C CA . GLU A 1 103 ? -0.978 6.209 5.049 1.00 94.00 103 GLU A CA 1
ATOM 815 C C . GLU A 1 103 ? -1.072 4.912 4.226 1.00 94.00 103 GLU A C 1
ATOM 817 O O . GLU A 1 103 ? -0.320 4.724 3.263 1.00 94.00 103 GLU A O 1
ATOM 822 N N . LEU A 1 104 ? -2.020 4.037 4.575 1.00 94.62 104 LEU A N 1
ATOM 823 C CA . LEU A 1 104 ? -2.239 2.756 3.898 1.00 94.62 104 LEU A CA 1
ATOM 824 C C . LEU A 1 104 ? -2.667 2.947 2.438 1.00 94.62 104 LEU A C 1
ATOM 826 O O . LEU A 1 104 ? -2.117 2.310 1.535 1.00 94.62 104 LEU A O 1
ATOM 830 N N . GLU A 1 105 ? -3.615 3.851 2.191 1.00 95.19 105 GLU A N 1
ATOM 831 C CA . GLU A 1 105 ? -4.085 4.185 0.846 1.00 95.19 105 GLU A CA 1
ATOM 832 C C . GLU A 1 105 ? -2.965 4.771 -0.004 1.00 95.19 105 GLU A C 1
ATOM 834 O O . GLU A 1 105 ? -2.774 4.365 -1.152 1.00 95.19 105 GLU A O 1
ATOM 839 N N . HIS A 1 106 ? -2.186 5.694 0.560 1.00 95.06 106 HIS A N 1
ATOM 840 C CA . HIS A 1 106 ? -1.089 6.318 -0.161 1.00 95.06 106 HIS A CA 1
ATOM 841 C C . HIS A 1 106 ? -0.015 5.295 -0.544 1.00 95.06 106 HIS A C 1
ATOM 843 O O . HIS A 1 106 ? 0.470 5.311 -1.679 1.00 95.06 106 HIS A O 1
ATOM 849 N N . SER A 1 107 ? 0.315 4.360 0.353 1.00 94.81 107 SER A N 1
ATOM 850 C CA . SER A 1 107 ? 1.228 3.257 0.044 1.00 94.81 107 SER A CA 1
ATOM 851 C C . SER A 1 107 ? 0.701 2.368 -1.086 1.00 94.81 107 SER A C 1
ATOM 853 O O . SER A 1 107 ? 1.442 2.073 -2.032 1.00 94.81 107 SER A O 1
ATOM 855 N N . ALA A 1 108 ? -0.581 1.994 -1.043 1.00 96.31 108 ALA A N 1
ATOM 856 C CA . ALA A 1 108 ? -1.206 1.188 -2.087 1.00 96.31 108 ALA A CA 1
ATOM 857 C C . ALA A 1 108 ? -1.188 1.908 -3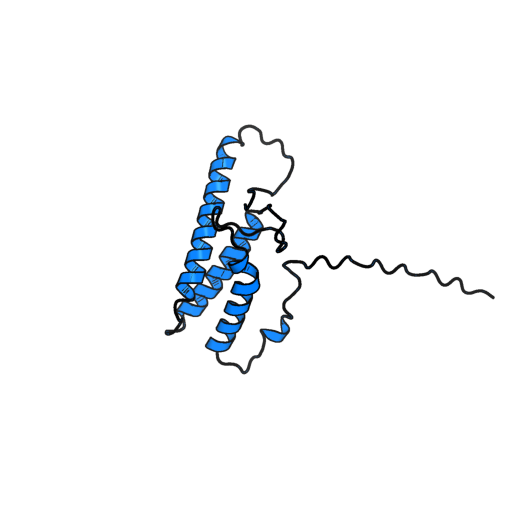.447 1.00 96.31 108 ALA A C 1
ATOM 859 O O . ALA A 1 108 ? -0.768 1.329 -4.451 1.00 96.31 108 ALA A O 1
ATOM 860 N N . ILE A 1 109 ? -1.554 3.194 -3.484 1.00 96.06 109 ILE A N 1
ATOM 861 C CA . ILE A 1 109 ? -1.524 4.022 -4.700 1.00 96.06 109 ILE A CA 1
ATOM 862 C C . ILE A 1 109 ? -0.102 4.112 -5.259 1.00 96.06 109 ILE A C 1
ATOM 864 O O . ILE A 1 109 ? 0.106 3.947 -6.464 1.00 96.06 109 ILE A O 1
ATOM 868 N N . LYS A 1 110 ? 0.891 4.347 -4.396 1.00 95.19 110 LYS A N 1
ATOM 869 C CA . LYS A 1 110 ? 2.304 4.405 -4.787 1.00 95.19 110 LYS A CA 1
ATOM 870 C C . LYS A 1 110 ? 2.756 3.099 -5.439 1.00 95.19 110 LYS A C 1
ATOM 872 O O . LYS A 1 110 ? 3.397 3.131 -6.488 1.00 95.19 110 LYS A O 1
ATOM 877 N N . CYS A 1 111 ? 2.359 1.966 -4.865 1.00 94.62 111 CYS A N 1
ATOM 878 C CA . CYS A 1 111 ? 2.660 0.650 -5.411 1.00 94.62 111 CYS A CA 1
ATOM 879 C C . CYS A 1 111 ? 2.019 0.422 -6.782 1.00 94.62 111 CYS A C 1
ATOM 881 O O . CYS A 1 111 ? 2.709 0.059 -7.735 1.00 94.62 111 CYS A O 1
ATOM 883 N N . MET A 1 112 ? 0.723 0.712 -6.920 1.00 96.38 112 MET A N 1
ATOM 884 C CA . MET A 1 112 ? 0.003 0.537 -8.186 1.00 96.38 112 MET A CA 1
ATOM 885 C C . MET A 1 112 ? 0.569 1.422 -9.305 1.00 96.38 112 MET A C 1
ATOM 887 O O . MET A 1 112 ? 0.664 0.981 -10.451 1.00 96.38 112 MET A O 1
ATOM 891 N N . AR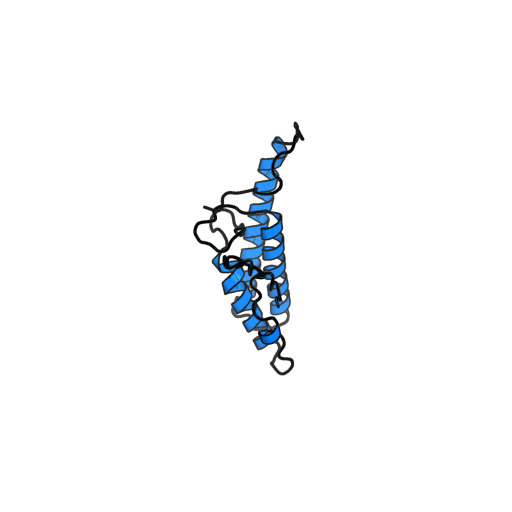G A 1 113 ? 1.024 2.640 -8.977 1.00 94.44 113 ARG A N 1
ATOM 892 C CA . ARG A 1 113 ? 1.742 3.513 -9.922 1.00 94.44 113 ARG A CA 1
ATOM 893 C C . ARG A 1 113 ? 3.059 2.888 -10.388 1.00 94.44 113 ARG A C 1
ATOM 895 O O . ARG A 1 113 ? 3.343 2.907 -11.584 1.00 94.44 113 ARG A O 1
ATOM 902 N N . GLY A 1 114 ? 3.828 2.304 -9.470 1.00 92.12 114 GLY A N 1
ATOM 903 C CA . GLY A 1 114 ? 5.047 1.558 -9.790 1.00 92.12 114 GLY A CA 1
ATOM 904 C C . GLY A 1 114 ? 4.794 0.365 -10.712 1.00 92.12 114 GLY A C 1
ATOM 905 O O . GLY A 1 114 ? 5.502 0.174 -11.699 1.00 92.12 114 GLY A O 1
ATOM 906 N N . ILE A 1 115 ? 3.735 -0.403 -10.443 1.00 91.44 115 ILE A N 1
ATOM 907 C CA . ILE A 1 115 ? 3.331 -1.548 -11.273 1.00 91.44 115 ILE A CA 1
ATOM 908 C C . ILE A 1 115 ? 2.977 -1.101 -12.695 1.00 91.44 115 ILE A C 1
ATOM 910 O O . ILE A 1 115 ? 3.450 -1.699 -13.663 1.00 91.44 115 ILE A O 1
ATOM 914 N N . LEU A 1 116 ? 2.186 -0.034 -12.834 1.00 91.56 116 LEU A N 1
ATOM 915 C CA . LEU A 1 116 ? 1.838 0.509 -14.146 1.00 91.56 116 LEU A CA 1
ATOM 916 C C . LEU A 1 116 ? 3.092 0.937 -14.918 1.00 91.56 116 LEU A C 1
ATOM 918 O O . LEU A 1 116 ? 3.235 0.599 -16.091 1.00 91.56 116 LEU A O 1
ATOM 922 N N . TYR A 1 117 ? 4.033 1.604 -14.247 1.00 90.00 117 TYR A N 1
ATOM 923 C CA . TYR A 1 117 ? 5.312 1.983 -14.844 1.00 90.00 117 TYR A CA 1
ATOM 924 C C . TYR A 1 117 ? 6.109 0.769 -15.350 1.00 90.00 117 TYR A C 1
ATOM 926 O O . TYR A 1 117 ? 6.652 0.795 -16.459 1.00 90.00 117 TYR A O 1
ATOM 934 N N . CYS A 1 118 ? 6.139 -0.324 -14.580 1.00 87.19 118 CYS A N 1
ATOM 935 C CA . CYS A 1 118 ? 6.749 -1.583 -15.010 1.00 87.19 118 CYS A CA 1
ATOM 936 C C . CYS A 1 118 ? 6.083 -2.156 -16.266 1.00 87.19 118 CYS A C 1
ATOM 938 O O . CYS A 1 118 ? 6.798 -2.609 -17.161 1.00 87.19 118 CYS A O 1
ATOM 940 N N . TYR A 1 119 ? 4.750 -2.140 -16.347 1.00 88.56 119 TYR A N 1
ATOM 941 C CA . TYR A 1 119 ? 4.030 -2.645 -17.518 1.00 88.56 119 TYR A CA 1
ATOM 942 C C . TYR A 1 119 ? 4.234 -1.776 -18.756 1.00 88.56 119 TYR A C 1
ATOM 944 O O . TYR A 1 119 ? 4.486 -2.313 -19.830 1.00 88.56 119 TYR A O 1
ATOM 952 N N . MET A 1 120 ? 4.225 -0.450 -18.611 1.00 89.31 120 MET A N 1
ATOM 953 C CA . MET A 1 120 ? 4.504 0.464 -19.724 1.00 89.31 120 MET A CA 1
ATOM 954 C C . MET A 1 120 ?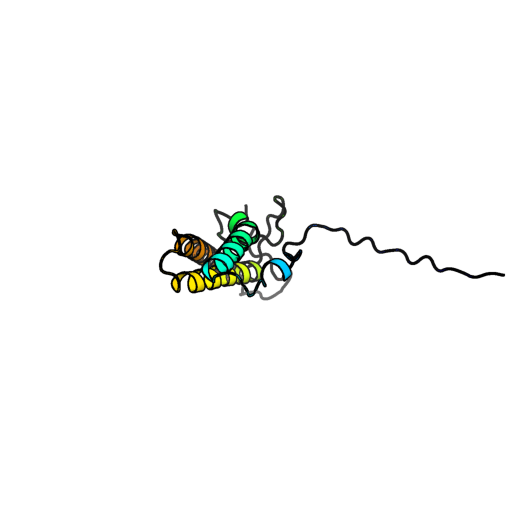 5.890 0.215 -20.332 1.00 89.31 120 MET A C 1
ATOM 956 O O . MET A 1 120 ? 6.037 0.214 -21.546 1.00 89.31 120 MET A O 1
ATOM 960 N N . ARG A 1 121 ? 6.902 -0.076 -19.504 1.00 83.62 121 ARG A N 1
ATOM 961 C CA . ARG A 1 121 ? 8.260 -0.422 -19.968 1.00 83.62 121 ARG A CA 1
ATOM 962 C C . ARG A 1 121 ? 8.391 -1.823 -20.570 1.00 83.62 121 ARG A C 1
ATOM 964 O O . ARG A 1 121 ? 9.386 -2.111 -21.234 1.00 83.62 121 ARG A O 1
ATOM 971 N N . GLN A 1 122 ? 7.449 -2.715 -20.278 1.00 81.50 122 GLN A N 1
ATOM 972 C CA . GLN A 1 122 ? 7.397 -4.055 -20.864 1.00 81.50 122 GLN A CA 1
ATOM 973 C C . GLN A 1 122 ? 6.606 -4.071 -22.174 1.00 81.50 122 GLN A C 1
ATOM 975 O O . GLN A 1 122 ? 6.900 -4.909 -23.018 1.00 81.50 122 GLN A O 1
ATOM 980 N N . ALA A 1 123 ? 5.679 -3.129 -22.379 1.00 78.44 123 ALA A N 1
ATOM 981 C CA . ALA A 1 123 ? 4.821 -3.053 -23.561 1.00 78.44 123 ALA A CA 1
ATOM 982 C C . ALA A 1 123 ? 5.607 -3.117 -24.886 1.00 78.44 123 ALA A C 1
ATOM 984 O O . ALA A 1 123 ? 5.245 -3.890 -25.770 1.00 78.44 123 ALA A O 1
ATOM 985 N N . ASP A 1 124 ? 6.741 -2.418 -24.976 1.00 67.75 124 ASP A N 1
ATOM 986 C CA . ASP A 1 124 ? 7.578 -2.390 -26.185 1.00 67.75 124 ASP A CA 1
ATOM 987 C C . ASP A 1 124 ? 8.387 -3.682 -26.416 1.00 67.75 124 ASP A C 1
ATOM 989 O O . ASP A 1 124 ? 8.918 -3.909 -27.502 1.00 67.75 124 ASP A O 1
ATOM 993 N N . LYS A 1 125 ? 8.490 -4.563 -25.410 1.00 61.09 125 LYS A N 1
ATOM 994 C CA . LYS A 1 125 ? 9.276 -5.810 -25.482 1.00 61.09 125 LYS A CA 1
ATOM 995 C C . LYS A 1 125 ? 8.486 -6.998 -26.042 1.00 61.09 125 LYS A C 1
ATOM 997 O O . LYS A 1 125 ? 9.079 -8.029 -26.343 1.00 61.09 125 LYS A O 1
ATOM 1002 N N . HIS A 1 126 ? 7.172 -6.870 -26.226 1.00 50.12 126 HIS A N 1
ATOM 1003 C CA . HIS A 1 126 ? 6.299 -7.980 -26.631 1.00 50.12 126 HIS A CA 1
ATOM 1004 C C . HIS A 1 126 ? 6.226 -8.254 -28.148 1.00 50.12 126 HIS A C 1
ATOM 1006 O O . HIS A 1 126 ? 5.434 -9.099 -28.558 1.00 50.12 126 HIS A O 1
ATOM 1012 N N . VAL A 1 127 ? 7.074 -7.641 -28.987 1.00 48.31 127 VAL A N 1
ATOM 1013 C CA . VAL A 1 127 ? 7.240 -8.091 -30.390 1.00 48.31 127 VAL A CA 1
ATOM 1014 C C . VAL A 1 127 ? 8.041 -9.402 -30.484 1.00 48.31 127 VAL A C 1
ATOM 1016 O O . VAL A 1 127 ? 7.946 -10.103 -31.486 1.00 48.31 127 VAL A O 1
ATOM 1019 N N . VAL A 1 128 ? 8.764 -9.809 -29.433 1.00 39.47 128 VAL A N 1
ATOM 1020 C CA . VAL A 1 128 ? 9.461 -11.107 -29.391 1.00 39.47 128 VAL A CA 1
ATOM 1021 C C . VAL A 1 128 ? 9.170 -11.797 -28.060 1.00 39.47 128 VAL A C 1
ATOM 1023 O O . VAL A 1 128 ? 9.880 -11.645 -27.070 1.00 39.47 128 VAL A O 1
ATOM 1026 N N . MET A 1 129 ? 8.073 -12.553 -28.031 1.00 41.62 129 MET A N 1
ATOM 1027 C CA . MET A 1 129 ? 7.754 -13.511 -26.970 1.00 41.62 129 MET A CA 1
ATOM 1028 C C . MET A 1 129 ? 8.667 -14.739 -27.092 1.00 41.62 129 MET A C 1
ATOM 1030 O O . MET A 1 129 ? 8.231 -15.814 -27.485 1.00 41.62 129 MET A O 1
ATOM 1034 N N . GLU A 1 130 ? 9.936 -14.587 -26.725 1.00 34.00 130 GLU A N 1
ATOM 1035 C CA . GLU A 1 130 ? 10.782 -15.715 -26.335 1.00 34.00 130 GLU A CA 1
ATOM 1036 C C . GLU A 1 130 ? 11.204 -15.493 -24.881 1.00 34.00 130 GLU A C 1
ATOM 1038 O O . GLU A 1 130 ? 11.996 -14.613 -24.551 1.00 34.00 130 GLU A O 1
ATOM 1043 N N . SER A 1 131 ? 10.566 -16.241 -23.979 1.00 45.25 131 SER A N 1
ATOM 1044 C CA . SER A 1 131 ? 10.836 -16.185 -22.542 1.00 45.25 131 SER A CA 1
ATOM 1045 C C . SER A 1 131 ? 12.256 -16.662 -22.244 1.00 45.25 131 SER A C 1
ATOM 1047 O O . SER A 1 131 ? 12.612 -17.788 -22.589 1.00 45.25 131 SER A O 1
ATOM 1049 N N . PRO A 1 132 ? 13.003 -15.891 -21.444 1.00 42.56 132 PRO A N 1
ATOM 1050 C CA . PRO A 1 132 ? 13.428 -16.474 -20.179 1.00 42.56 132 PRO A CA 1
ATOM 1051 C C . PRO A 1 132 ? 13.246 -15.508 -18.995 1.00 42.56 132 PRO A C 1
ATOM 1053 O O . PRO A 1 132 ? 13.442 -14.303 -19.100 1.00 42.56 132 PRO A O 1
ATOM 1056 N N . ALA A 1 133 ? 12.915 -16.090 -17.840 1.00 43.09 133 ALA A N 1
ATOM 1057 C CA . ALA A 1 133 ? 12.762 -15.478 -16.515 1.00 43.09 133 ALA A CA 1
ATOM 1058 C C . ALA A 1 133 ? 11.475 -14.665 -16.262 1.00 43.09 133 ALA A C 1
ATOM 1060 O O . ALA A 1 133 ? 11.435 -13.436 -16.249 1.00 43.09 133 ALA A O 1
ATOM 1061 N N . VAL A 1 134 ? 10.420 -15.398 -15.897 1.00 45.62 134 VAL A N 1
ATOM 1062 C CA . VAL A 1 134 ? 9.270 -14.869 -15.157 1.00 45.62 134 VAL A CA 1
ATOM 1063 C C . VAL A 1 134 ? 9.753 -14.181 -13.873 1.00 45.62 134 VAL A C 1
ATOM 1065 O O . VAL A 1 134 ? 10.152 -14.833 -12.907 1.00 45.62 134 VAL A O 1
ATOM 1068 N N . GLY A 1 135 ? 9.616 -12.859 -13.819 1.00 51.56 135 GLY A N 1
ATOM 1069 C CA . GLY A 1 135 ? 9.069 -12.235 -12.618 1.00 51.56 135 GLY A CA 1
ATOM 1070 C C . GLY A 1 135 ? 9.840 -11.081 -11.997 1.00 51.56 135 GLY A C 1
ATOM 1071 O O . GLY A 1 135 ? 9.218 -10.360 -11.229 1.00 51.56 135 GLY A O 1
ATOM 1072 N N . VAL A 1 136 ? 11.119 -10.851 -12.297 1.00 53.50 136 VAL A N 1
ATOM 1073 C CA . VAL A 1 136 ? 11.853 -9.708 -11.717 1.00 53.50 136 VAL A CA 1
ATOM 1074 C C . VAL A 1 136 ? 11.645 -8.489 -12.610 1.00 53.50 136 VAL A C 1
ATOM 1076 O O . VAL A 1 136 ? 12.272 -8.355 -13.655 1.00 53.50 136 VAL A O 1
ATOM 1079 N N . CYS A 1 137 ? 10.702 -7.626 -12.239 1.00 53.53 137 CYS A N 1
ATOM 1080 C CA . CYS A 1 137 ? 10.293 -6.501 -13.086 1.00 53.53 137 CYS A CA 1
ATOM 1081 C C . CYS A 1 137 ? 10.988 -5.186 -12.716 1.00 53.53 137 CYS A C 1
ATOM 1083 O O . CYS A 1 137 ? 10.889 -4.221 -13.474 1.00 53.53 137 CYS A O 1
ATOM 1085 N N . ALA A 1 138 ? 11.655 -5.121 -11.563 1.00 57.34 138 ALA A N 1
ATOM 1086 C CA . ALA A 1 138 ? 12.304 -3.903 -11.106 1.00 57.34 138 ALA A CA 1
ATOM 1087 C C . ALA A 1 138 ? 13.427 -4.191 -10.112 1.00 57.34 138 ALA A C 1
ATOM 1089 O O . ALA A 1 138 ? 13.295 -5.065 -9.248 1.00 57.34 138 ALA A O 1
ATOM 1090 N N . GLN A 1 139 ? 14.495 -3.400 -10.221 1.00 50.59 139 GLN A N 1
ATOM 1091 C CA . GLN A 1 139 ? 15.397 -3.177 -9.108 1.00 50.59 139 GLN A CA 1
ATOM 1092 C C . GLN A 1 139 ? 14.760 -2.135 -8.173 1.00 50.59 139 GLN A C 1
ATOM 1094 O O . GLN A 1 139 ? 14.501 -1.012 -8.594 1.00 50.59 139 GLN A O 1
ATOM 1099 N N . ALA A 1 140 ? 14.422 -2.530 -6.948 1.00 52.78 140 ALA A N 1
ATOM 1100 C CA . ALA A 1 140 ? 14.124 -1.619 -5.852 1.00 52.78 140 ALA A CA 1
ATOM 1101 C C . ALA A 1 140 ? 15.476 -1.165 -5.278 1.00 52.78 140 ALA A C 1
ATOM 1103 O O . ALA A 1 140 ? 16.236 -2.006 -4.796 1.00 52.78 140 ALA A O 1
ATOM 1104 N N . ASP A 1 141 ? 15.800 0.119 -5.454 1.00 47.22 141 ASP A N 1
ATOM 1105 C CA . ASP A 1 141 ? 17.116 0.720 -5.167 1.00 47.22 141 ASP A CA 1
ATOM 1106 C C . ASP A 1 141 ? 17.653 0.464 -3.749 1.00 47.22 141 ASP A C 1
ATOM 1108 O O . ASP A 1 141 ? 16.862 0.604 -2.786 1.00 47.22 141 ASP A O 1
#

Radius of gyration: 20.47 Å; chains: 1; bounding box: 40×68×54 Å

Sequence (141 aa):
MAETVAANAHRKVRRIGSIYEPLKLSILQRDDEPLWEKLDRFYSSVKATILNYQSPTTGLFPVKTCSTCKEAKVRDSLYCAAGAWSLALAYRRIDDDMGRTHELEHSAIKCMRGILYCYMRQADKHVVMESPAVGVCAQAD

Foldseek 3Di:
DDDPDDPPPPPPPPPPPALPPPPPVVVLDDPPDDLVVSLVVLLVVLCVRQVVQQQPVLLFHFRGPDPPGQFGFLVVRLVSLVSLQVSLVSCVVPPDPVCSSVSSNVSSVSSVNSSVVLVVVCVVVPVDPDDDDPTRSGGRD

pLDDT: mean 72.6, std 20.98, range [27.8, 96.38]

InterPro domains:
  IPR008734 Phosphorylase kinase alpha/beta subunit [PTHR10749] (37-125)
  IPR011613 GH15-like domain [PF00723] (40-125)